Protein AF-A0A0A9FMB5-F1 (afdb_monomer_lite)

Structure (mmCIF, N/CA/C/O backbone):
data_AF-A0A0A9FMB5-F1
#
_entry.id   AF-A0A0A9FMB5-F1
#
loop_
_atom_site.group_PDB
_atom_site.id
_atom_site.type_symbol
_atom_site.label_atom_id
_atom_site.l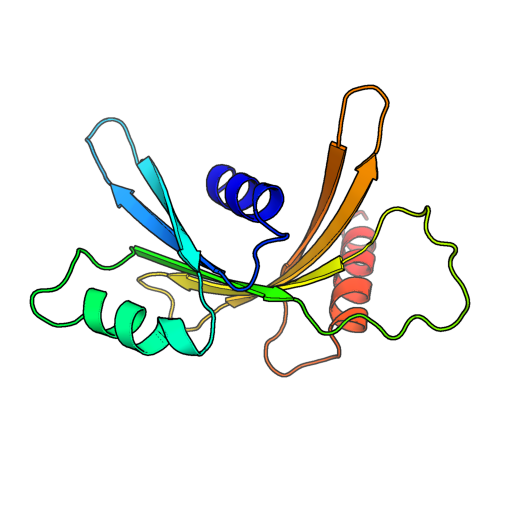abel_alt_id
_atom_site.label_comp_id
_atom_site.label_asym_id
_atom_site.label_entity_id
_atom_site.label_seq_id
_atom_site.pdbx_PDB_ins_code
_atom_site.Cartn_x
_atom_site.Cartn_y
_atom_site.Cartn_z
_atom_site.occupancy
_atom_site.B_iso_or_equiv
_atom_site.auth_seq_id
_atom_site.auth_comp_id
_atom_site.auth_asym_id
_atom_site.auth_atom_id
_atom_site.pdbx_PDB_model_num
ATOM 1 N N . MET A 1 1 ? -12.145 2.533 -3.496 1.00 56.94 1 MET A N 1
ATOM 2 C CA . MET A 1 1 ? -10.848 1.792 -3.518 1.00 56.94 1 MET A CA 1
ATOM 3 C C . MET A 1 1 ? -10.019 2.110 -4.766 1.00 56.94 1 MET A C 1
ATOM 5 O O . MET A 1 1 ? -8.795 2.081 -4.697 1.00 56.94 1 MET A O 1
ATOM 9 N N . ARG A 1 2 ? -10.632 2.433 -5.918 1.00 70.88 2 ARG A N 1
ATOM 10 C CA . ARG A 1 2 ? -9.869 2.842 -7.115 1.00 70.88 2 ARG A CA 1
ATOM 11 C C . ARG A 1 2 ? -9.145 4.173 -6.890 1.00 70.88 2 ARG A C 1
ATOM 13 O O . ARG A 1 2 ? -8.021 4.351 -7.346 1.00 70.88 2 ARG A O 1
ATOM 20 N N . GLU A 1 3 ? -9.766 5.056 -6.121 1.00 76.94 3 GLU A N 1
ATOM 21 C CA . GLU A 1 3 ? -9.302 6.401 -5.784 1.00 76.94 3 GLU A CA 1
ATOM 22 C C . GLU A 1 3 ? -8.019 6.345 -4.947 1.00 76.94 3 GLU A C 1
ATOM 24 O O . GLU A 1 3 ? -7.054 7.044 -5.240 1.00 76.94 3 GLU A O 1
ATOM 29 N N . SER A 1 4 ? -7.964 5.446 -3.958 1.00 80.31 4 SER A N 1
ATOM 30 C CA . SER A 1 4 ? -6.776 5.249 -3.122 1.00 80.31 4 SER A CA 1
ATOM 31 C C . SER A 1 4 ? -5.600 4.678 -3.914 1.00 80.31 4 SER A C 1
ATOM 33 O O . SER A 1 4 ? -4.469 5.104 -3.713 1.00 80.31 4 SER A O 1
ATOM 35 N N . ILE A 1 5 ? -5.847 3.756 -4.852 1.00 84.25 5 ILE A N 1
ATOM 36 C CA . ILE A 1 5 ? -4.788 3.200 -5.710 1.00 84.25 5 ILE A CA 1
ATOM 37 C C . ILE A 1 5 ? -4.233 4.278 -6.645 1.00 84.25 5 ILE A C 1
ATOM 39 O O . ILE A 1 5 ? -3.018 4.407 -6.774 1.00 84.25 5 ILE A O 1
ATOM 43 N N . ALA A 1 6 ? -5.104 5.076 -7.268 1.00 83.94 6 ALA A N 1
ATOM 44 C CA . ALA A 1 6 ? -4.677 6.182 -8.120 1.00 83.94 6 ALA A CA 1
ATOM 45 C C . ALA A 1 6 ? -3.854 7.219 -7.337 1.00 83.94 6 ALA A C 1
ATOM 47 O O . ALA A 1 6 ? -2.852 7.719 -7.845 1.00 83.94 6 ALA A O 1
ATOM 48 N N . GLU A 1 7 ? -4.237 7.516 -6.094 1.00 86.56 7 GLU A N 1
ATOM 49 C CA . GLU A 1 7 ? -3.470 8.404 -5.219 1.00 86.56 7 GLU A CA 1
ATOM 50 C C . GLU A 1 7 ? -2.085 7.837 -4.886 1.00 86.56 7 GLU A C 1
ATOM 52 O O . GLU A 1 7 ? -1.086 8.544 -5.022 1.00 86.56 7 GLU A O 1
ATOM 57 N N . ILE A 1 8 ? -2.001 6.550 -4.541 1.00 89.94 8 ILE A N 1
ATOM 58 C CA . ILE A 1 8 ? -0.730 5.876 -4.244 1.00 89.94 8 ILE A CA 1
ATOM 59 C C . ILE A 1 8 ? 0.183 5.875 -5.472 1.00 89.94 8 ILE A C 1
ATOM 61 O O . ILE A 1 8 ? 1.323 6.313 -5.384 1.00 89.94 8 ILE A O 1
ATOM 65 N N . VAL A 1 9 ? -0.309 5.422 -6.628 1.00 86.81 9 VAL A N 1
ATOM 66 C CA . VAL A 1 9 ? 0.511 5.251 -7.839 1.00 86.81 9 VAL A CA 1
ATOM 67 C C . VAL A 1 9 ? 1.005 6.593 -8.387 1.00 86.81 9 VAL A C 1
ATOM 69 O O . VAL A 1 9 ? 2.139 6.674 -8.861 1.00 86.81 9 VAL A O 1
ATOM 72 N N . ARG A 1 10 ? 0.197 7.661 -8.297 1.00 86.31 10 ARG A N 1
ATOM 73 C CA . ARG A 1 10 ? 0.611 9.012 -8.718 1.00 86.31 10 ARG A CA 1
ATOM 74 C C . ARG A 1 10 ? 1.725 9.583 -7.847 1.00 86.31 10 ARG A C 1
ATOM 76 O O . ARG A 1 10 ? 2.633 10.210 -8.381 1.00 86.31 10 ARG A O 1
ATOM 83 N N . ASN A 1 11 ? 1.664 9.342 -6.538 1.00 88.69 11 ASN A N 1
ATOM 84 C CA . ASN A 1 11 ? 2.594 9.917 -5.565 1.00 88.69 11 ASN A CA 1
ATOM 85 C C . ASN A 1 11 ? 3.680 8.927 -5.111 1.00 88.69 11 ASN A C 1
ATOM 87 O O . ASN A 1 11 ? 4.414 9.220 -4.175 1.00 88.69 11 ASN A O 1
ATOM 91 N N . ILE A 1 12 ? 3.802 7.756 -5.749 1.00 87.94 12 ILE A N 1
ATOM 92 C CA . ILE A 1 12 ? 4.629 6.646 -5.250 1.00 87.94 12 ILE A CA 1
ATOM 93 C C . ILE A 1 12 ? 6.106 7.026 -5.050 1.00 87.94 12 ILE A C 1
ATOM 95 O O . ILE A 1 12 ? 6.757 6.533 -4.138 1.00 87.94 12 ILE A O 1
ATOM 99 N N . GLY A 1 13 ? 6.618 7.963 -5.857 1.00 84.81 13 GLY A N 1
ATOM 100 C CA . GLY A 1 13 ? 7.988 8.473 -5.747 1.00 84.81 13 GLY A CA 1
ATOM 101 C C . GLY A 1 13 ? 8.263 9.336 -4.510 1.00 84.81 13 GLY A C 1
ATOM 102 O O . GLY A 1 13 ? 9.419 9.641 -4.249 1.00 84.81 13 GLY A O 1
ATOM 103 N N . GLU A 1 14 ? 7.231 9.718 -3.756 1.00 89.88 14 GLU A N 1
ATOM 104 C CA . GLU A 1 14 ? 7.341 10.506 -2.523 1.00 89.88 14 GLU A CA 1
ATOM 105 C C . GLU A 1 14 ? 7.263 9.645 -1.253 1.00 89.88 14 GLU A C 1
ATOM 107 O O . GLU A 1 14 ? 7.141 10.175 -0.150 1.00 89.88 14 GLU A O 1
ATOM 112 N N . ALA A 1 15 ? 7.258 8.316 -1.386 1.00 89.38 15 ALA A N 1
ATOM 113 C CA . ALA A 1 15 ? 7.272 7.424 -0.232 1.00 89.38 15 ALA A CA 1
ATOM 114 C C . ALA A 1 15 ? 8.546 7.636 0.622 1.00 89.38 15 ALA A C 1
ATOM 116 O O . ALA A 1 15 ? 9.613 7.903 0.062 1.00 89.38 15 ALA A O 1
ATOM 117 N N . PRO A 1 16 ? 8.467 7.481 1.958 1.00 93.12 16 PRO A N 1
ATOM 118 C CA . PRO A 1 16 ? 7.339 6.921 2.701 1.00 93.12 16 PRO A CA 1
ATOM 119 C C . PRO A 1 16 ? 6.204 7.922 2.969 1.00 93.12 16 PRO A C 1
ATOM 121 O O . PRO A 1 16 ? 6.428 9.062 3.378 1.00 93.12 16 PRO A O 1
ATOM 124 N N . PHE A 1 17 ? 4.957 7.475 2.795 1.00 94.88 17 PHE A N 1
ATOM 125 C CA . PHE A 1 17 ? 3.770 8.270 3.130 1.00 94.88 17 PHE A CA 1
ATOM 126 C C . PHE A 1 17 ? 2.620 7.417 3.669 1.00 94.88 17 PHE A C 1
ATOM 128 O O . PHE A 1 17 ? 2.528 6.214 3.416 1.00 94.88 17 PHE A O 1
ATOM 135 N N . LEU A 1 18 ? 1.722 8.078 4.397 1.00 94.06 18 LEU A N 1
ATOM 136 C CA . LEU A 1 18 ? 0.458 7.536 4.869 1.00 94.06 18 LEU A CA 1
ATOM 137 C C . LEU A 1 18 ? -0.678 8.029 3.982 1.00 94.06 18 LEU A C 1
ATOM 139 O O . LEU A 1 18 ? -0.748 9.207 3.633 1.00 94.06 18 LEU A O 1
ATOM 143 N N . VAL A 1 19 ? -1.595 7.128 3.660 1.00 94.94 19 VAL A N 1
ATOM 144 C CA . VAL A 1 19 ? -2.882 7.447 3.047 1.00 94.94 19 VAL A CA 1
ATOM 145 C C . VAL A 1 19 ? -3.972 7.230 4.083 1.00 94.94 19 VAL A C 1
ATOM 147 O O . VAL A 1 19 ? -4.084 6.148 4.649 1.00 94.94 19 VAL A O 1
ATOM 150 N N . HIS A 1 20 ? -4.785 8.249 4.321 1.00 93.12 20 HIS A N 1
ATOM 151 C CA . HIS A 1 20 ? -5.931 8.208 5.217 1.00 93.12 20 HIS A CA 1
ATOM 152 C C . HIS A 1 20 ? -7.211 8.067 4.415 1.00 93.12 20 HIS A C 1
ATOM 154 O O . HIS A 1 20 ? -7.439 8.809 3.457 1.00 93.12 20 HIS A O 1
ATOM 160 N N . LEU A 1 21 ? -8.056 7.147 4.854 1.00 92.25 21 LEU A N 1
ATOM 161 C CA . LEU A 1 21 ? -9.381 6.905 4.318 1.00 92.25 21 LEU A CA 1
ATOM 162 C C . LEU A 1 21 ? -10.398 7.403 5.333 1.00 92.25 21 LEU A C 1
ATOM 164 O O . LEU A 1 21 ? -10.345 7.027 6.504 1.00 92.25 21 LEU A O 1
ATOM 168 N N . PHE A 1 22 ? -11.319 8.240 4.879 1.00 91.12 22 PHE A N 1
ATOM 169 C CA . PHE A 1 22 ? -12.434 8.712 5.681 1.00 91.12 22 PHE A CA 1
ATOM 170 C C . PHE A 1 22 ? -13.731 8.388 4.939 1.00 91.12 22 PHE A C 1
ATOM 172 O O . PHE A 1 22 ? -13.960 8.923 3.853 1.00 91.12 22 PHE A O 1
ATOM 179 N N . SER A 1 23 ? -14.544 7.506 5.515 1.00 88.94 23 SER A N 1
ATOM 180 C CA . SER A 1 23 ? -15.896 7.205 5.053 1.00 88.94 23 SER A CA 1
ATOM 181 C C . SER A 1 23 ? -16.861 8.249 5.617 1.00 88.94 23 SER A C 1
ATOM 183 O O . SER A 1 23 ? -16.788 8.626 6.798 1.00 88.94 23 SER A O 1
ATOM 185 N N . SER A 1 24 ? -17.721 8.751 4.741 1.00 85.62 24 SER A N 1
ATOM 186 C CA . SER A 1 24 ? -18.851 9.614 5.053 1.00 85.62 24 SER A CA 1
ATOM 187 C C . SER A 1 24 ? -20.092 9.042 4.384 1.00 85.62 24 SER A C 1
ATOM 189 O O . SER A 1 24 ? -20.064 8.758 3.187 1.00 85.62 24 SER A O 1
ATOM 191 N N . ASP A 1 25 ? -21.164 8.919 5.156 1.00 79.62 25 ASP A N 1
ATOM 192 C CA . ASP A 1 25 ? -22.501 8.642 4.647 1.00 79.62 25 ASP A CA 1
ATOM 193 C C . ASP A 1 25 ? -23.258 9.973 4.617 1.00 79.62 25 ASP A C 1
ATOM 195 O O . ASP A 1 25 ? -23.627 10.512 5.662 1.00 79.62 25 ASP A O 1
ATOM 199 N N . ASP A 1 26 ? -23.365 10.568 3.430 1.00 76.75 26 ASP A N 1
ATOM 200 C CA . ASP A 1 26 ? -24.072 11.829 3.192 1.00 76.75 26 ASP A CA 1
ATOM 201 C C . ASP A 1 26 ? -25.501 11.605 2.659 1.00 76.75 26 ASP A C 1
ATOM 203 O O . ASP A 1 26 ? -26.145 12.547 2.202 1.00 76.75 26 ASP A O 1
ATOM 207 N N . GLY A 1 27 ? -26.029 10.377 2.751 1.00 71.94 27 GLY A N 1
ATOM 208 C CA . GLY A 1 27 ? -27.386 10.028 2.315 1.00 71.94 27 GLY A CA 1
ATOM 209 C C . GLY A 1 27 ? -27.543 9.821 0.802 1.00 71.94 27 GLY A C 1
ATOM 210 O O . GLY A 1 27 ? -28.564 9.287 0.372 1.00 71.94 27 GLY A O 1
ATOM 211 N N . GLU A 1 28 ? -26.533 10.169 -0.003 1.00 73.56 28 GLU A N 1
ATOM 212 C CA . GLU A 1 28 ? -26.453 9.869 -1.445 1.00 73.56 28 GLU A CA 1
ATOM 213 C C . GLU A 1 28 ? -25.610 8.614 -1.749 1.00 73.56 28 GLU A C 1
ATOM 215 O O . GLU A 1 28 ? -25.472 8.206 -2.906 1.00 73.56 28 GLU A O 1
ATOM 220 N N . GLY A 1 29 ? -25.066 7.975 -0.711 1.00 72.56 29 GLY A N 1
ATOM 221 C CA . GLY A 1 29 ? -24.259 6.762 -0.787 1.00 72.56 29 GLY A CA 1
ATOM 222 C C . GLY A 1 29 ? -22.973 6.867 0.029 1.00 72.56 29 GLY A C 1
ATOM 223 O O . GLY A 1 29 ? -22.612 7.922 0.542 1.00 72.56 29 GLY A O 1
ATOM 224 N N . GLU A 1 30 ? -22.246 5.756 0.149 1.00 74.75 30 GLU A N 1
ATOM 225 C CA . GLU A 1 30 ? -20.966 5.768 0.855 1.00 74.75 30 GLU A CA 1
ATOM 226 C C . GLU A 1 30 ? -19.899 6.485 0.014 1.00 74.75 30 GLU A C 1
ATOM 228 O O . GLU A 1 30 ? -19.475 6.001 -1.042 1.00 74.75 30 GLU A O 1
ATOM 233 N N . ARG A 1 31 ? -19.426 7.638 0.499 1.00 83.31 31 ARG A N 1
ATOM 234 C CA . ARG A 1 31 ? -18.320 8.383 -0.108 1.00 83.31 31 ARG A CA 1
ATOM 235 C C . ARG A 1 31 ? -17.053 8.191 0.714 1.00 83.31 31 ARG A C 1
ATOM 237 O O . ARG A 1 31 ? -17.031 8.399 1.923 1.00 83.31 31 ARG A O 1
ATOM 244 N N . VAL A 1 32 ? -15.958 7.849 0.034 1.00 86.38 32 VAL A N 1
ATOM 245 C CA . VAL A 1 32 ? -14.634 7.729 0.657 1.00 86.38 32 VAL A CA 1
ATOM 246 C C . VAL A 1 32 ? -13.757 8.889 0.217 1.00 86.38 32 VAL A C 1
ATOM 248 O O . VAL A 1 32 ? -13.458 9.043 -0.967 1.00 86.38 32 VAL A O 1
ATOM 251 N N . THR A 1 33 ? -13.305 9.687 1.180 1.00 89.75 33 THR A N 1
ATOM 252 C CA . THR A 1 33 ? -12.304 10.731 0.945 1.00 89.75 33 THR A CA 1
ATOM 253 C C . THR A 1 33 ? -10.913 10.222 1.301 1.00 89.75 33 THR A C 1
ATOM 255 O O . THR A 1 33 ? -10.715 9.521 2.297 1.00 89.75 33 THR A O 1
ATOM 258 N N . VAL A 1 34 ? -9.946 10.565 0.451 1.00 91.38 34 VAL A N 1
ATOM 259 C CA . VAL A 1 34 ? -8.554 10.126 0.555 1.0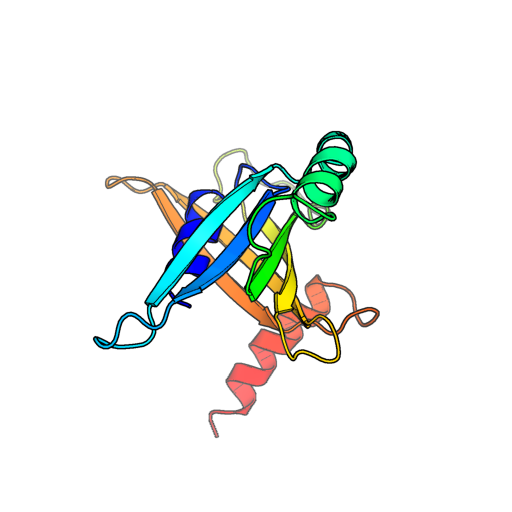0 91.38 34 VAL A CA 1
ATOM 260 C C . VAL A 1 34 ? -7.680 11.340 0.850 1.00 91.38 34 VAL A C 1
ATOM 262 O O . VAL A 1 34 ? -7.791 12.362 0.175 1.00 91.38 34 VAL A O 1
ATOM 265 N N . ARG A 1 35 ? -6.815 11.243 1.861 1.00 91.12 35 ARG A N 1
ATOM 266 C CA . ARG A 1 35 ? -5.783 12.251 2.161 1.00 91.12 35 ARG A CA 1
ATOM 267 C C . ARG A 1 35 ? -4.425 11.578 2.279 1.00 91.12 35 ARG A C 1
ATOM 269 O O . ARG A 1 35 ? -4.365 10.425 2.687 1.00 91.12 35 ARG A O 1
ATOM 276 N N . ARG A 1 36 ? -3.349 12.296 1.965 1.00 92.06 36 ARG A N 1
ATOM 277 C CA . ARG A 1 36 ? -1.974 11.802 2.092 1.00 92.06 36 ARG A CA 1
ATOM 278 C C . ARG A 1 36 ? -1.162 12.704 3.012 1.00 92.06 36 ARG A C 1
ATOM 280 O O . ARG A 1 36 ? -1.360 13.917 2.998 1.00 92.06 36 ARG A O 1
ATOM 287 N N . GLU A 1 37 ? -0.240 12.123 3.770 1.00 92.12 37 GLU A N 1
ATOM 288 C CA . GLU A 1 37 ? 0.813 12.872 4.457 1.00 92.12 37 GLU A CA 1
ATOM 289 C C . GLU A 1 37 ? 2.151 12.112 4.493 1.00 92.12 37 GLU A C 1
ATOM 291 O O . GLU A 1 37 ? 2.146 10.882 4.413 1.00 92.12 37 GLU A O 1
ATOM 296 N N . PRO A 1 38 ? 3.298 12.807 4.611 1.00 91.88 38 PRO A N 1
ATOM 297 C CA . PRO A 1 38 ? 4.605 12.165 4.750 1.00 91.88 38 PRO A CA 1
ATOM 298 C C . PRO A 1 38 ? 4.700 11.296 6.009 1.00 91.88 38 PRO A C 1
ATOM 300 O O . PRO A 1 38 ? 4.230 11.681 7.082 1.00 91.88 38 PRO A O 1
ATOM 303 N N . ALA A 1 39 ? 5.370 10.152 5.893 1.00 91.94 39 ALA A N 1
ATOM 304 C CA . ALA A 1 39 ? 5.505 9.161 6.965 1.00 91.94 39 ALA A CA 1
ATOM 305 C C . ALA A 1 39 ? 6.970 8.863 7.314 1.00 91.94 39 ALA A C 1
ATOM 307 O O . ALA A 1 39 ? 7.312 7.748 7.717 1.00 91.94 39 ALA A O 1
ATOM 308 N N . ALA A 1 40 ? 7.842 9.854 7.123 1.00 89.56 40 ALA A N 1
ATOM 309 C CA . ALA A 1 40 ? 9.239 9.759 7.512 1.00 89.56 40 ALA A CA 1
ATOM 310 C C . ALA A 1 40 ? 9.370 9.543 9.037 1.00 89.56 40 ALA A C 1
ATOM 312 O O . ALA A 1 40 ? 8.486 9.968 9.788 1.00 89.56 40 ALA A O 1
ATOM 313 N N . PRO A 1 41 ? 10.441 8.890 9.525 1.00 86.62 41 PRO A N 1
ATOM 314 C CA . PRO A 1 41 ? 10.664 8.627 10.953 1.00 86.62 41 PRO A CA 1
ATOM 315 C C . PRO A 1 41 ? 10.391 9.838 11.862 1.00 86.62 41 PRO A C 1
ATOM 317 O O . PRO A 1 41 ? 9.757 9.712 12.909 1.00 86.62 41 PRO A O 1
ATOM 320 N N . GLU A 1 42 ? 10.803 11.019 11.415 1.00 89.25 42 GLU A N 1
ATOM 321 C CA . GLU A 1 42 ? 10.639 12.302 12.088 1.00 89.25 42 GLU A CA 1
ATOM 322 C C . GLU A 1 42 ? 9.194 12.825 12.156 1.00 89.25 42 GLU A C 1
ATOM 324 O O . GLU A 1 42 ? 8.883 13.586 13.071 1.00 89.25 42 GLU A O 1
ATOM 329 N N . SER A 1 43 ? 8.289 12.423 11.252 1.00 87.62 43 SER A N 1
ATOM 330 C CA . SER A 1 43 ? 6.900 12.915 11.237 1.00 87.62 43 SER A CA 1
ATOM 331 C C . SER A 1 43 ? 5.969 12.133 12.171 1.00 87.62 43 SER A C 1
ATOM 333 O O . SER A 1 43 ? 4.922 12.642 12.584 1.00 87.62 43 SER A O 1
ATOM 335 N N . TRP A 1 44 ? 6.345 10.914 12.572 1.00 87.12 44 TRP A N 1
ATOM 336 C CA . TRP A 1 44 ? 5.507 10.027 13.390 1.00 87.12 44 TRP A CA 1
ATOM 337 C C . TRP A 1 44 ? 5.014 10.605 14.724 1.00 87.12 44 TRP A C 1
ATOM 339 O O . TRP A 1 44 ? 3.860 10.331 15.077 1.00 87.12 44 TRP A O 1
ATOM 349 N N . PRO A 1 45 ? 5.808 11.379 15.492 1.00 89.00 45 PRO A N 1
ATOM 350 C CA . PRO A 1 45 ? 5.317 12.011 16.714 1.00 89.00 45 PRO A CA 1
ATOM 351 C C . PRO A 1 45 ? 4.105 12.918 16.462 1.00 89.00 45 PRO A C 1
ATOM 353 O O . PRO A 1 45 ? 3.138 12.886 17.228 1.00 89.00 45 PRO A O 1
ATOM 356 N N . ASP A 1 46 ? 4.113 13.670 15.362 1.00 87.25 46 ASP A N 1
ATOM 357 C CA . ASP A 1 46 ? 3.036 14.598 15.020 1.00 87.25 46 ASP A CA 1
ATOM 358 C C . ASP A 1 46 ? 1.814 13.883 14.449 1.00 87.25 46 ASP A C 1
ATOM 360 O O . ASP A 1 46 ? 0.684 14.224 14.813 1.00 87.25 46 ASP A O 1
ATOM 364 N N . VAL A 1 47 ? 2.024 12.837 13.641 1.00 85.88 47 VAL A N 1
ATOM 365 C CA . VAL A 1 47 ? 0.951 11.937 13.180 1.00 85.88 47 VAL A CA 1
ATOM 366 C C . VAL A 1 47 ? 0.197 11.357 14.382 1.00 85.88 47 VAL A C 1
ATOM 368 O O . VAL A 1 47 ? -1.029 11.444 14.465 1.00 85.88 47 VAL A O 1
ATOM 371 N N . ARG A 1 48 ? 0.927 10.831 15.376 1.00 85.00 48 ARG A N 1
ATOM 372 C CA . ARG A 1 48 ? 0.338 10.252 16.596 1.00 85.00 48 ARG A CA 1
ATOM 373 C C . ARG A 1 48 ? -0.418 11.288 17.421 1.00 85.00 48 ARG A C 1
ATOM 375 O O . ARG A 1 48 ? -1.525 11.010 17.882 1.00 85.00 48 ARG A O 1
ATOM 382 N N . ARG A 1 49 ? 0.155 12.484 17.592 1.00 86.94 49 ARG A N 1
ATOM 383 C CA . ARG A 1 49 ? -0.466 13.583 18.348 1.00 86.94 49 ARG A CA 1
ATOM 384 C C . ARG A 1 49 ? -1.790 14.015 17.725 1.00 86.94 49 ARG A C 1
ATOM 386 O O . ARG A 1 49 ? -2.757 14.241 18.446 1.00 86.94 49 ARG A O 1
ATOM 393 N N . ARG A 1 50 ? -1.857 14.077 16.393 1.00 87.19 50 ARG A N 1
ATOM 394 C CA . ARG A 1 50 ? -3.042 14.524 15.649 1.00 87.19 50 ARG A CA 1
ATOM 395 C C . ARG A 1 50 ? -4.275 13.656 15.888 1.00 87.19 50 ARG A C 1
ATOM 397 O O . ARG A 1 50 ? -5.386 14.169 15.821 1.00 87.19 50 ARG A O 1
ATOM 404 N N . TRP A 1 51 ? -4.087 12.370 16.176 1.00 85.50 51 TRP A N 1
ATOM 405 C CA . TRP A 1 51 ? -5.166 11.422 16.487 1.00 85.50 51 TRP A CA 1
ATOM 406 C C . TRP A 1 51 ? -5.374 11.205 17.994 1.00 85.50 51 TRP A C 1
ATOM 408 O O . TRP A 1 51 ? -6.180 10.354 18.398 1.00 85.50 51 TRP A O 1
ATOM 418 N N . GLY A 1 52 ? -4.640 11.942 18.830 1.00 80.94 52 GLY A N 1
ATOM 419 C CA . GLY A 1 52 ? -4.775 11.937 20.282 1.00 80.94 52 GLY A CA 1
ATOM 420 C C . GLY A 1 52 ? -6.055 12.627 20.781 1.00 80.94 52 GLY A C 1
ATOM 421 O O . GLY A 1 52 ? -6.845 13.140 19.985 1.00 80.94 52 GLY A O 1
ATOM 422 N N . PRO A 1 53 ? -6.288 12.632 22.106 1.00 80.50 53 PRO A N 1
ATOM 423 C CA . PRO A 1 53 ? -7.419 13.331 22.718 1.00 80.50 53 PRO A CA 1
ATOM 424 C C . PRO A 1 53 ? -7.446 14.817 22.326 1.00 80.50 53 PRO A C 1
ATOM 426 O O . PRO A 1 53 ? -6.424 15.491 22.408 1.00 80.50 53 PRO A O 1
ATOM 429 N N . GLY A 1 54 ? -8.602 15.320 21.881 1.00 81.44 54 GLY A N 1
ATOM 430 C CA . GLY A 1 54 ? -8.753 16.705 21.404 1.00 81.44 54 GLY A CA 1
ATOM 431 C C . GLY A 1 54 ? -8.144 16.990 20.021 1.00 81.44 54 GLY A C 1
ATOM 432 O O . GLY A 1 54 ? -8.122 18.141 19.595 1.00 81.44 54 GLY A O 1
ATOM 433 N N . GLY A 1 55 ? -7.645 15.961 19.329 1.00 82.06 55 GLY A N 1
ATOM 434 C CA . GLY A 1 55 ? -7.094 16.056 17.980 1.00 82.06 55 GLY A CA 1
ATOM 435 C C . GLY A 1 55 ? -8.148 16.047 16.864 1.00 82.06 55 GLY A C 1
ATOM 436 O O . GLY A 1 55 ? -9.346 16.217 17.084 1.00 82.06 55 GLY A O 1
ATOM 437 N N . GLN A 1 56 ? -7.688 15.833 15.630 1.00 86.00 56 GLN A N 1
ATOM 438 C CA . GLN A 1 56 ? -8.556 15.726 14.455 1.00 86.00 56 GLN A CA 1
ATOM 439 C C . GLN A 1 56 ? -9.337 14.403 14.440 1.00 86.00 56 GLN A C 1
ATOM 441 O O . GLN A 1 56 ? -8.978 13.435 15.116 1.00 86.00 56 GLN A O 1
ATOM 446 N N . ARG A 1 57 ? -10.382 14.337 13.596 1.00 87.50 57 ARG A N 1
ATOM 447 C CA . ARG A 1 57 ? -11.092 13.083 13.303 1.00 87.50 57 ARG A CA 1
ATOM 448 C C . ARG A 1 57 ? -10.081 12.006 12.896 1.00 87.50 57 ARG A C 1
ATOM 450 O O . ARG A 1 57 ? -9.250 12.227 12.013 1.00 87.50 57 ARG A O 1
ATOM 457 N N . ARG A 1 58 ? -10.178 10.835 13.528 1.00 89.06 58 ARG A N 1
ATOM 458 C CA . ARG A 1 58 ? -9.357 9.669 13.185 1.00 89.06 58 ARG A CA 1
ATOM 459 C C . ARG A 1 58 ? -9.755 9.116 11.812 1.00 89.06 58 ARG A C 1
ATOM 461 O O . ARG A 1 58 ? -10.949 9.103 11.509 1.00 89.06 58 ARG A O 1
ATOM 468 N N . PRO A 1 59 ? -8.793 8.652 10.999 1.00 91.81 59 PRO A N 1
ATOM 469 C CA . PRO A 1 59 ? -9.097 7.931 9.772 1.00 91.81 59 PRO A CA 1
ATOM 470 C C . PRO A 1 59 ? -9.907 6.669 10.062 1.00 91.81 59 PRO A C 1
ATOM 472 O O . PRO A 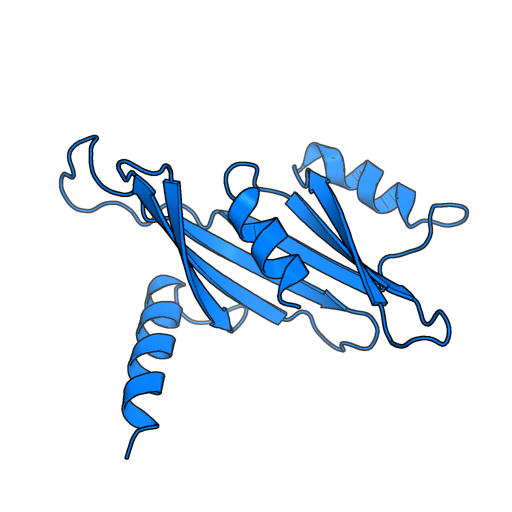1 59 ? -9.678 5.991 11.064 1.00 91.81 59 PRO A O 1
ATOM 475 N N . ASP A 1 60 ? -10.817 6.336 9.153 1.00 92.44 60 ASP A N 1
ATOM 476 C CA . ASP A 1 60 ? -11.513 5.049 9.144 1.00 92.44 60 ASP A CA 1
ATOM 477 C C . ASP A 1 60 ? -10.600 3.940 8.597 1.00 92.44 60 ASP A C 1
ATOM 479 O O . ASP A 1 60 ? -10.796 2.766 8.898 1.00 92.44 60 ASP A O 1
ATOM 483 N N . GLY A 1 61 ? -9.548 4.310 7.861 1.00 92.69 61 GLY A N 1
ATOM 484 C CA . GLY A 1 61 ? -8.431 3.427 7.551 1.00 92.69 61 GLY A CA 1
ATOM 485 C C . GLY A 1 61 ? -7.152 4.171 7.195 1.00 92.69 61 GLY A C 1
ATOM 486 O O . GLY A 1 61 ? -7.177 5.344 6.822 1.00 92.69 61 GLY A O 1
ATOM 487 N N . ILE A 1 62 ? -6.030 3.475 7.327 1.00 93.31 62 ILE A N 1
ATOM 488 C CA . ILE A 1 62 ? -4.691 3.956 7.012 1.00 93.31 62 ILE A CA 1
ATOM 489 C C . ILE A 1 62 ? -3.972 2.957 6.106 1.00 93.31 62 ILE A C 1
ATOM 491 O O . ILE A 1 62 ? -4.116 1.742 6.260 1.00 93.31 62 ILE A O 1
ATOM 495 N N . ILE A 1 63 ? -3.192 3.481 5.166 1.00 95.12 63 ILE A N 1
ATOM 496 C CA . ILE A 1 63 ? -2.280 2.707 4.324 1.00 95.12 63 ILE A CA 1
ATOM 497 C C . ILE A 1 63 ? -0.900 3.341 4.446 1.00 95.12 63 ILE A C 1
ATOM 499 O O . ILE A 1 63 ? -0.711 4.471 4.002 1.00 95.12 63 ILE A O 1
ATOM 503 N N . LEU A 1 64 ? 0.053 2.629 5.039 1.00 94.38 64 LEU A N 1
ATOM 504 C CA . LEU A 1 64 ? 1.467 2.991 4.975 1.00 94.38 64 LEU A CA 1
ATOM 505 C C . LEU A 1 64 ? 2.046 2.448 3.675 1.00 94.38 64 LEU A C 1
ATOM 507 O O . LEU A 1 64 ? 1.837 1.277 3.363 1.00 94.38 64 LEU A O 1
ATOM 511 N N . VAL A 1 65 ? 2.760 3.292 2.940 1.00 94.69 65 VAL A N 1
ATOM 512 C CA . VAL A 1 65 ? 3.448 2.935 1.699 1.00 94.69 65 VAL A CA 1
ATOM 513 C C . VAL A 1 65 ? 4.932 3.219 1.879 1.00 94.69 65 VAL A C 1
ATOM 515 O O . VAL A 1 65 ? 5.311 4.358 2.150 1.00 94.69 65 VAL A O 1
ATOM 518 N N . GLU A 1 66 ? 5.769 2.202 1.699 1.00 92.62 66 GLU A N 1
ATOM 519 C CA . GLU A 1 66 ? 7.222 2.307 1.843 1.00 92.62 66 GLU A CA 1
ATOM 520 C C . GLU A 1 66 ? 7.937 1.511 0.747 1.00 92.62 66 GLU A C 1
ATOM 522 O O . GLU A 1 66 ? 7.419 0.513 0.247 1.00 92.62 66 GLU A O 1
ATOM 527 N N . ARG A 1 67 ? 9.131 1.948 0.334 1.00 90.19 67 ARG A N 1
ATOM 528 C CA . ARG A 1 67 ? 9.930 1.207 -0.647 1.00 90.19 67 ARG A CA 1
ATOM 529 C C . ARG A 1 67 ? 10.549 -0.021 0.015 1.00 90.19 67 ARG A C 1
ATOM 531 O O . ARG A 1 67 ? 11.248 0.116 1.013 1.00 90.19 67 ARG A O 1
ATOM 538 N N . VAL A 1 68 ? 10.367 -1.201 -0.573 1.00 85.69 68 VAL A N 1
ATOM 539 C CA . VAL A 1 68 ? 11.161 -2.376 -0.184 1.00 85.69 68 VAL A CA 1
ATOM 540 C C . VAL A 1 68 ? 12.551 -2.173 -0.779 1.00 85.69 68 VAL A C 1
ATOM 542 O O . VAL A 1 68 ? 12.648 -1.778 -1.942 1.00 85.69 68 VAL A O 1
ATOM 545 N N . ALA A 1 69 ? 13.616 -2.353 0.014 1.00 65.12 69 ALA A N 1
ATOM 546 C CA . ALA A 1 69 ? 14.996 -2.149 -0.434 1.00 65.12 69 ALA A CA 1
ATOM 547 C C . ALA A 1 69 ? 15.201 -2.727 -1.843 1.00 65.12 69 ALA A C 1
ATOM 549 O O . ALA A 1 69 ? 14.739 -3.831 -2.127 1.00 65.12 69 ALA A O 1
ATOM 550 N N . ALA A 1 70 ? 15.813 -1.934 -2.732 1.00 53.59 70 ALA A N 1
ATOM 551 C CA . ALA A 1 70 ? 15.933 -2.274 -4.142 1.00 53.59 70 ALA A CA 1
ATOM 552 C C . ALA A 1 70 ? 16.528 -3.677 -4.262 1.00 53.59 70 ALA A C 1
ATOM 554 O O . ALA A 1 70 ? 17.629 -3.902 -3.758 1.00 53.59 70 ALA A O 1
ATOM 555 N N . ALA A 1 71 ? 15.786 -4.597 -4.888 1.00 45.41 71 ALA A N 1
ATOM 556 C CA . ALA A 1 71 ? 16.305 -5.905 -5.254 1.00 45.41 71 ALA A CA 1
ATOM 557 C C . ALA A 1 71 ? 17.698 -5.683 -5.847 1.00 45.41 71 ALA A C 1
ATOM 559 O O . ALA A 1 71 ? 17.835 -4.892 -6.786 1.00 45.41 71 ALA A O 1
ATOM 560 N N . ALA A 1 72 ? 18.720 -6.271 -5.220 1.00 37.94 72 ALA A N 1
ATOM 561 C CA . ALA A 1 72 ? 20.092 -6.149 -5.674 1.00 37.94 72 ALA A CA 1
ATOM 562 C C . ALA A 1 72 ? 20.102 -6.487 -7.166 1.00 37.94 72 ALA A C 1
ATOM 564 O O . ALA A 1 72 ? 19.741 -7.594 -7.566 1.00 37.94 72 ALA A O 1
ATOM 565 N N . ALA A 1 73 ? 20.393 -5.481 -7.987 1.00 42.84 73 ALA A N 1
ATOM 566 C CA . ALA A 1 73 ? 20.485 -5.642 -9.419 1.00 42.84 73 ALA A CA 1
ATOM 567 C C . ALA A 1 73 ? 21.754 -6.448 -9.693 1.00 42.84 73 ALA A C 1
ATOM 569 O O . ALA A 1 73 ? 22.836 -5.883 -9.853 1.00 42.84 73 ALA A O 1
ATOM 570 N N . ASP A 1 74 ? 21.629 -7.772 -9.710 1.00 40.75 74 ASP A N 1
ATOM 571 C CA . ASP A 1 74 ? 22.621 -8.619 -10.349 1.00 40.75 74 ASP A CA 1
ATOM 572 C C . ASP A 1 74 ? 22.634 -8.269 -11.841 1.00 40.75 74 ASP A C 1
ATOM 574 O O . ASP A 1 74 ? 21.716 -8.595 -12.591 1.00 40.75 74 ASP A O 1
ATOM 578 N N . GLY A 1 75 ? 23.696 -7.575 -12.253 1.00 41.72 75 GLY A N 1
ATOM 579 C CA . GLY A 1 75 ? 24.117 -7.466 -13.646 1.00 41.72 75 GLY A CA 1
ATOM 580 C C . GLY A 1 75 ? 23.483 -6.335 -14.455 1.00 41.72 75 GLY A C 1
ATOM 581 O O . GLY A 1 75 ? 22.497 -6.530 -15.151 1.00 41.72 75 GLY A O 1
ATOM 582 N N . GLY A 1 76 ? 24.148 -5.175 -14.441 1.00 45.31 76 GLY A N 1
ATOM 583 C CA . GLY A 1 76 ? 24.274 -4.252 -15.577 1.00 45.31 76 GLY A CA 1
ATOM 584 C C . GLY A 1 76 ? 23.012 -3.917 -16.378 1.00 45.31 76 GLY A C 1
ATOM 585 O O . GLY A 1 76 ? 22.821 -4.443 -17.469 1.00 45.31 76 GLY A O 1
ATOM 586 N N . ALA A 1 77 ? 22.237 -2.932 -15.922 1.00 38.28 77 ALA A N 1
ATOM 587 C CA . ALA A 1 77 ? 21.254 -2.253 -16.763 1.00 38.28 77 ALA A CA 1
ATOM 588 C C . ALA A 1 77 ? 21.612 -0.766 -16.904 1.00 38.28 77 ALA A C 1
ATOM 590 O O . ALA A 1 77 ? 21.755 -0.038 -15.922 1.00 38.28 77 ALA A O 1
ATOM 591 N N . SER A 1 78 ? 21.788 -0.351 -18.159 1.00 40.78 78 SER A N 1
ATOM 592 C CA . SER A 1 78 ? 21.979 1.027 -18.615 1.00 40.78 78 SER A CA 1
ATOM 593 C C . SER A 1 78 ? 20.892 1.972 -18.078 1.00 40.78 78 SER A C 1
ATOM 595 O O . SER A 1 78 ? 19.749 1.571 -17.862 1.00 40.78 78 SER A O 1
ATOM 597 N N . VAL A 1 79 ? 21.242 3.254 -17.925 1.00 44.12 79 VAL A N 1
ATOM 598 C CA . VAL A 1 79 ? 20.458 4.377 -17.359 1.00 44.12 79 VAL A CA 1
ATOM 599 C C . VAL A 1 79 ? 19.271 4.791 -18.262 1.00 44.12 79 VAL A C 1
ATOM 601 O O . VAL A 1 79 ? 18.998 5.968 -18.474 1.00 44.12 79 VAL A O 1
ATOM 604 N N . THR A 1 80 ? 18.558 3.842 -18.871 1.00 44.25 80 THR A N 1
ATOM 605 C CA . THR A 1 80 ? 17.473 4.138 -19.828 1.00 44.25 80 THR 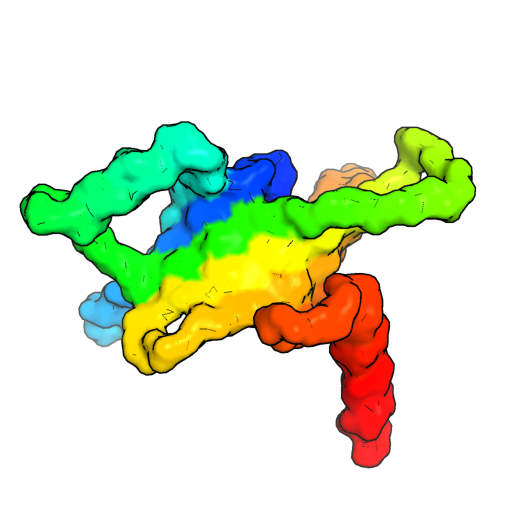A CA 1
ATOM 606 C C . THR A 1 80 ? 16.270 3.193 -19.765 1.00 44.25 80 THR A C 1
ATOM 608 O O . THR A 1 80 ? 15.305 3.414 -20.493 1.00 44.25 80 THR A O 1
ATOM 611 N N . GLU A 1 81 ? 16.261 2.190 -18.884 1.00 46.09 81 GLU A N 1
ATOM 612 C CA . GLU A 1 81 ? 15.134 1.259 -18.758 1.00 46.09 81 GLU A CA 1
ATOM 613 C C . GLU A 1 81 ? 14.130 1.677 -17.679 1.00 46.09 81 GLU A C 1
ATOM 615 O O . GLU A 1 81 ? 14.474 2.295 -16.671 1.00 46.09 81 GLU A O 1
ATOM 620 N N . ALA A 1 82 ? 12.858 1.351 -17.910 1.00 55.97 82 ALA A N 1
ATOM 621 C CA . ALA A 1 82 ? 11.765 1.583 -16.982 1.00 55.97 82 ALA A CA 1
ATOM 622 C C . ALA A 1 82 ? 12.135 1.066 -15.583 1.00 55.97 82 ALA A C 1
ATOM 624 O O . ALA A 1 82 ? 12.273 -0.138 -15.372 1.00 55.97 82 ALA A O 1
ATOM 625 N N . ALA A 1 83 ? 12.320 1.977 -14.625 1.00 69.88 83 ALA A N 1
ATOM 626 C CA . ALA A 1 83 ? 12.754 1.612 -13.285 1.00 69.88 83 ALA A CA 1
ATOM 627 C C . ALA A 1 83 ? 11.621 0.853 -12.584 1.00 69.88 83 ALA A C 1
ATOM 629 O O . ALA A 1 83 ? 10.687 1.457 -12.049 1.00 69.88 83 ALA A O 1
ATOM 630 N N . ARG A 1 84 ? 11.683 -0.482 -12.623 1.00 81.38 84 ARG A N 1
ATOM 631 C CA . ARG A 1 84 ? 10.819 -1.337 -11.814 1.00 81.38 84 ARG A CA 1
ATOM 632 C C . ARG A 1 84 ? 11.157 -1.097 -10.348 1.00 81.38 84 ARG A C 1
ATOM 634 O O . ARG A 1 84 ? 12.328 -1.091 -9.977 1.00 81.38 84 ARG A O 1
ATOM 641 N N . GLN A 1 85 ? 10.150 -0.842 -9.529 1.00 86.75 85 GLN A N 1
ATOM 642 C CA . GLN A 1 85 ? 10.294 -0.559 -8.103 1.00 86.75 85 GLN A CA 1
ATOM 643 C C . GLN A 1 85 ? 9.258 -1.366 -7.332 1.00 86.75 85 GLN A C 1
ATOM 645 O O . GLN A 1 85 ? 8.111 -1.481 -7.769 1.00 86.75 85 GLN A O 1
ATOM 650 N N . VAL A 1 86 ? 9.671 -1.887 -6.181 1.00 88.69 86 VAL A N 1
ATOM 651 C CA . VAL A 1 86 ? 8.837 -2.710 -5.308 1.00 88.69 86 VAL A CA 1
ATOM 652 C C . VAL A 1 86 ? 8.573 -1.957 -4.008 1.00 88.69 86 VAL A C 1
ATOM 654 O O . VAL A 1 86 ? 9.476 -1.370 -3.411 1.00 88.69 86 VAL A O 1
ATOM 657 N N . TRP A 1 87 ? 7.318 -1.976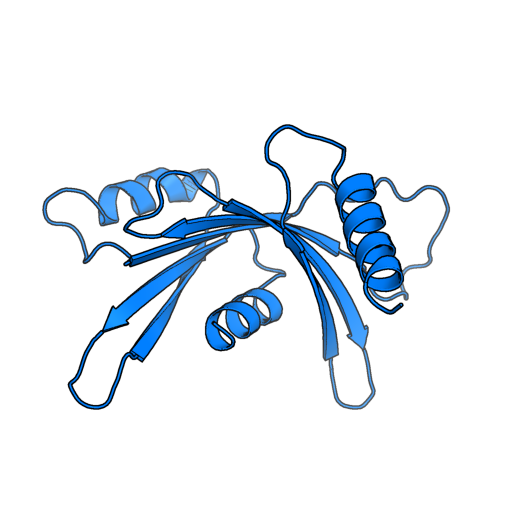 -3.572 1.00 91.31 87 TRP A N 1
ATOM 658 C CA . TRP A 1 87 ? 6.818 -1.220 -2.431 1.00 91.31 87 TRP A CA 1
ATOM 659 C C . TRP A 1 87 ? 6.034 -2.135 -1.492 1.00 91.31 87 TRP A C 1
ATOM 661 O O . TRP A 1 87 ? 5.274 -2.998 -1.933 1.00 91.31 87 TRP A O 1
ATOM 671 N N . GLY A 1 88 ? 6.222 -1.935 -0.193 1.00 91.94 88 GLY A N 1
ATOM 672 C CA . GLY A 1 88 ? 5.477 -2.580 0.872 1.00 91.94 88 GLY A CA 1
ATOM 673 C C . GLY A 1 88 ? 4.327 -1.682 1.301 1.00 91.94 88 GLY A C 1
ATOM 674 O O . GLY A 1 88 ? 4.512 -0.489 1.542 1.00 91.94 88 GLY A O 1
ATOM 675 N N . LEU A 1 89 ? 3.129 -2.254 1.365 1.00 93.62 89 LEU A N 1
ATOM 676 C CA . LEU A 1 89 ? 1.927 -1.576 1.823 1.00 93.62 89 LEU A CA 1
ATOM 677 C C . LEU A 1 89 ? 1.405 -2.261 3.082 1.00 93.62 89 LEU A C 1
ATOM 679 O O . LEU A 1 89 ? 1.196 -3.473 3.083 1.00 93.62 89 LEU A O 1
ATOM 683 N N . VAL A 1 90 ? 1.132 -1.484 4.127 1.00 93.25 90 VAL A N 1
ATOM 684 C CA . VAL A 1 90 ? 0.465 -1.970 5.342 1.00 93.25 90 VAL A CA 1
ATOM 685 C C . VAL A 1 90 ? -0.866 -1.254 5.489 1.00 93.25 90 VAL A C 1
ATOM 687 O O . VAL A 1 90 ? -0.908 -0.031 5.598 1.00 93.25 90 VAL A O 1
ATOM 690 N N . VAL A 1 91 ? -1.953 -2.021 5.483 1.00 93.50 91 VAL A N 1
ATOM 691 C CA . VAL A 1 91 ? -3.330 -1.522 5.538 1.00 93.50 91 VAL A CA 1
ATOM 692 C C . VAL A 1 91 ? -3.949 -1.877 6.885 1.00 93.50 91 VAL A C 1
ATOM 694 O O . VAL A 1 91 ? -4.002 -3.052 7.248 1.00 93.50 91 VAL A O 1
ATOM 697 N N . GLN A 1 92 ? -4.475 -0.878 7.589 1.00 92.25 92 GLN A N 1
ATOM 698 C CA . GLN A 1 92 ? -5.270 -1.057 8.803 1.00 92.25 92 GLN A CA 1
ATOM 699 C C . GLN A 1 92 ? -6.530 -0.199 8.706 1.00 92.25 92 GLN A C 1
ATOM 701 O O . GLN A 1 92 ? -6.441 1.010 8.524 1.00 92.25 92 GLN A O 1
ATOM 706 N N . ALA A 1 93 ? -7.701 -0.804 8.866 1.00 91.62 93 ALA A N 1
ATOM 707 C CA . ALA A 1 93 ? -8.978 -0.100 8.884 1.00 91.62 93 ALA A CA 1
ATOM 708 C C . ALA A 1 93 ? -9.760 -0.394 10.164 1.00 91.62 93 ALA A C 1
ATOM 710 O O . ALA A 1 93 ? -9.491 -1.355 10.891 1.00 91.62 93 ALA A O 1
ATOM 711 N N . ARG A 1 94 ? -10.732 0.464 10.458 1.00 88.19 94 ARG A N 1
ATOM 712 C CA . ARG A 1 94 ? -11.659 0.293 11.569 1.00 88.19 94 ARG A CA 1
ATOM 713 C C . ARG A 1 94 ? -12.422 -1.022 11.392 1.00 88.19 94 ARG A C 1
ATOM 715 O O . ARG A 1 94 ? -12.956 -1.295 10.325 1.00 88.19 94 ARG A O 1
ATOM 722 N N . GLY A 1 95 ? -12.467 -1.824 12.453 1.00 86.75 95 GLY A N 1
ATOM 723 C CA . GLY A 1 95 ? -13.098 -3.146 12.435 1.00 86.75 95 GLY A CA 1
ATOM 724 C C . GLY A 1 95 ? -12.201 -4.281 11.929 1.00 86.75 95 GLY A C 1
ATOM 725 O O . GLY A 1 95 ? -12.630 -5.427 11.969 1.00 86.75 95 GLY A O 1
ATOM 726 N N . MET A 1 96 ? -10.962 -4.007 11.499 1.00 86.19 96 MET A N 1
ATOM 727 C CA . MET A 1 96 ? -9.987 -5.064 11.206 1.00 86.19 96 MET A CA 1
ATOM 728 C C . MET A 1 96 ? -9.320 -5.556 12.494 1.00 86.19 96 MET A C 1
ATOM 730 O O . MET A 1 96 ? -8.776 -4.752 13.252 1.00 86.19 96 MET A O 1
ATOM 734 N N . GLU A 1 97 ? -9.304 -6.875 12.701 1.00 87.19 97 GLU A N 1
ATOM 735 C CA . GLU A 1 97 ? -8.613 -7.516 13.832 1.00 87.19 97 GLU A CA 1
ATOM 736 C C . GLU A 1 97 ? -7.085 -7.424 13.710 1.00 87.19 97 GLU A C 1
ATOM 738 O O . GLU A 1 9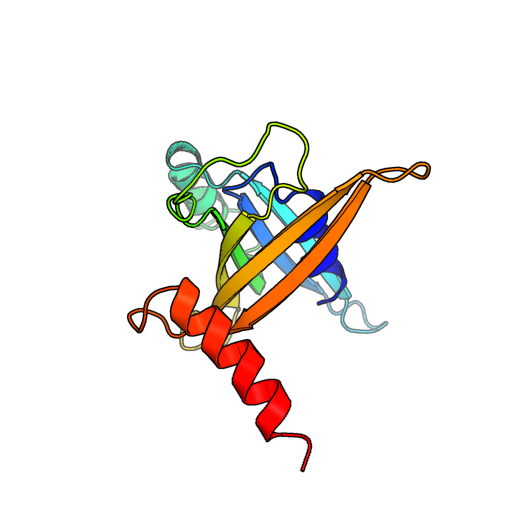7 ? -6.380 -7.289 14.708 1.00 87.19 97 GLU A O 1
ATOM 743 N N . CYS A 1 98 ? -6.569 -7.465 12.479 1.00 86.31 98 CYS A N 1
ATOM 744 C CA . CYS A 1 98 ? -5.146 -7.390 12.179 1.00 86.31 98 CYS A CA 1
ATOM 745 C C . CYS A 1 98 ? -4.874 -6.574 10.910 1.00 86.31 98 CYS A C 1
ATOM 747 O O . CYS A 1 98 ? -5.715 -6.488 10.010 1.00 86.31 98 CYS A O 1
ATOM 749 N N . ALA A 1 99 ? -3.673 -5.997 10.828 1.00 90.38 99 ALA A N 1
ATOM 750 C CA . ALA A 1 99 ? -3.224 -5.295 9.634 1.00 90.38 99 ALA A CA 1
ATOM 751 C C . ALA A 1 99 ? -3.026 -6.280 8.473 1.00 90.38 99 ALA A C 1
ATOM 753 O O . ALA A 1 99 ? -2.619 -7.426 8.663 1.00 90.38 99 ALA A O 1
ATOM 754 N N . SER A 1 100 ? -3.289 -5.824 7.250 1.00 91.06 100 SER A N 1
ATOM 755 C CA . SER A 1 100 ? -3.012 -6.588 6.032 1.00 91.06 100 SER A CA 1
ATOM 756 C C . SER A 1 100 ? -1.809 -6.013 5.296 1.00 91.06 100 SER A C 1
ATOM 758 O O . SER A 1 100 ? -1.770 -4.819 5.001 1.00 91.06 100 SER A O 1
ATOM 760 N N . CYS A 1 101 ? -0.852 -6.878 4.968 1.00 90.81 101 CYS A N 1
ATOM 761 C CA . CYS A 1 101 ? 0.330 -6.537 4.188 1.00 90.81 101 CYS A CA 1
ATOM 762 C C . CYS A 1 101 ? 0.068 -6.767 2.687 1.00 90.81 101 CYS A C 1
ATOM 764 O O . CYS A 1 101 ? -0.590 -7.737 2.300 1.00 90.81 101 CYS A O 1
ATOM 766 N N . TYR A 1 102 ? 0.604 -5.903 1.830 1.00 91.50 102 TYR A N 1
ATOM 767 C CA . TYR A 1 102 ? 0.584 -6.053 0.376 1.00 91.50 102 TYR A CA 1
ATOM 768 C C . TYR A 1 102 ? 1.945 -5.689 -0.216 1.00 91.50 102 TYR A C 1
ATOM 770 O O . TYR A 1 102 ? 2.658 -4.844 0.320 1.00 91.50 102 TYR A O 1
ATOM 778 N N . VAL A 1 103 ? 2.272 -6.298 -1.353 1.00 90.81 103 VAL A N 1
ATOM 779 C CA . VAL A 1 103 ? 3.391 -5.888 -2.202 1.00 90.81 103 VAL A CA 1
ATOM 780 C C . VAL A 1 103 ? 2.826 -5.210 -3.440 1.00 90.81 103 VAL A C 1
ATOM 782 O O . VAL A 1 103 ? 1.979 -5.776 -4.137 1.00 90.81 103 VAL A O 1
ATOM 785 N N . LEU A 1 104 ? 3.300 -3.999 -3.707 1.00 90.75 104 LEU A N 1
ATOM 786 C CA . LEU A 1 104 ? 3.017 -3.244 -4.916 1.00 90.75 104 LEU A CA 1
ATOM 787 C C . LEU A 1 104 ? 4.282 -3.211 -5.771 1.00 90.75 104 LEU A C 1
ATOM 789 O O . LEU A 1 104 ? 5.305 -2.671 -5.370 1.00 90.75 104 LEU A O 1
ATOM 793 N N . ASP A 1 105 ? 4.203 -3.778 -6.961 1.00 88.75 105 ASP A N 1
ATOM 794 C CA . ASP A 1 105 ? 5.250 -3.714 -7.972 1.00 88.75 105 ASP A CA 1
ATOM 795 C C . ASP A 1 105 ? 4.850 -2.676 -9.017 1.00 88.75 105 ASP A C 1
ATOM 797 O O . ASP A 1 105 ? 3.735 -2.723 -9.537 1.00 88.75 105 ASP A O 1
ATOM 801 N N . THR A 1 106 ? 5.726 -1.716 -9.298 1.00 87.75 106 THR A N 1
ATOM 802 C CA . THR A 1 106 ? 5.473 -0.623 -10.243 1.00 87.75 106 THR A CA 1
ATOM 803 C C . THR A 1 106 ? 6.546 -0.579 -11.313 1.00 87.75 106 THR A C 1
ATOM 805 O O . THR A 1 106 ? 7.725 -0.725 -11.012 1.00 87.75 106 THR A O 1
ATOM 808 N N . CYS A 1 107 ? 6.152 -0.297 -12.547 1.00 85.88 107 CYS A N 1
ATOM 809 C CA . CYS A 1 107 ? 7.048 -0.071 -13.670 1.00 85.88 107 CYS A CA 1
ATOM 810 C C . CYS A 1 107 ? 6.626 1.220 -14.371 1.00 85.88 107 CYS A C 1
ATOM 812 O O . CYS A 1 107 ? 5.504 1.326 -14.876 1.00 85.88 107 CYS A O 1
ATOM 814 N N . ARG A 1 108 ? 7.508 2.223 -14.365 1.00 84.31 108 ARG A N 1
ATOM 815 C CA . ARG A 1 108 ? 7.234 3.521 -14.985 1.00 84.31 108 ARG A CA 1
ATOM 816 C C . ARG A 1 108 ? 7.883 3.592 -16.358 1.00 84.31 108 ARG A C 1
ATOM 818 O O . ARG A 1 108 ? 9.103 3.583 -16.475 1.00 84.31 108 ARG A O 1
ATOM 825 N N . VAL A 1 109 ? 7.051 3.712 -17.384 1.00 84.00 109 VAL A N 1
ATOM 826 C CA . VAL A 1 109 ? 7.465 3.781 -18.785 1.00 84.00 109 VAL A CA 1
ATOM 827 C C . VAL A 1 109 ? 7.229 5.198 -19.298 1.00 84.00 109 VAL A C 1
ATOM 829 O O . VAL A 1 109 ? 6.190 5.813 -19.033 1.00 84.00 109 VAL A O 1
ATOM 832 N N . ARG A 1 110 ? 8.205 5.744 -20.028 1.00 81.12 110 ARG A N 1
ATOM 833 C CA . ARG A 1 110 ? 8.067 7.024 -20.727 1.00 81.12 110 ARG A CA 1
ATOM 834 C C . ARG A 1 110 ? 7.560 6.766 -22.145 1.00 81.12 110 ARG A C 1
ATOM 836 O O . ARG A 1 110 ? 8.113 5.938 -22.856 1.00 81.12 110 ARG A O 1
ATOM 843 N N . SER A 1 111 ? 6.530 7.495 -22.551 1.00 77.88 111 SER A N 1
ATOM 844 C CA . SER A 1 111 ? 5.969 7.484 -23.904 1.00 77.88 111 SER A CA 1
ATOM 845 C C . SER A 1 111 ? 5.965 8.897 -24.491 1.00 77.88 111 SER A C 1
ATOM 847 O O . SER A 1 111 ? 6.202 9.877 -23.779 1.00 77.88 111 SER A O 1
ATOM 849 N N . SER A 1 112 ? 5.651 9.019 -25.782 1.00 79.75 112 SER A N 1
ATOM 850 C CA . SER A 1 112 ? 5.453 10.314 -26.446 1.00 79.75 112 SER A CA 1
ATOM 851 C C . SER A 1 112 ? 4.288 11.128 -25.862 1.00 79.75 112 SER A C 1
ATOM 853 O O . SER A 1 112 ? 4.309 12.350 -25.955 1.00 79.75 112 SER A O 1
ATOM 855 N N . ALA A 1 113 ? 3.312 10.478 -25.214 1.00 79.25 113 ALA A N 1
ATOM 856 C CA . ALA A 1 113 ? 2.153 11.120 -24.585 1.00 79.25 113 ALA A CA 1
ATOM 857 C C . ALA A 1 113 ? 2.343 11.416 -23.080 1.00 79.25 113 ALA A C 1
ATOM 859 O O . ALA A 1 113 ? 1.411 11.863 -22.415 1.00 79.25 113 ALA A O 1
ATOM 860 N N . GLY A 1 114 ? 3.530 11.150 -22.523 1.00 83.12 114 GLY A N 1
ATOM 861 C CA . GLY A 1 114 ? 3.831 11.327 -21.101 1.00 83.12 114 GLY A CA 1
ATOM 862 C C . GLY A 1 114 ? 4.267 10.031 -20.419 1.00 83.12 114 GLY A C 1
ATOM 863 O O . GLY A 1 114 ? 4.792 9.117 -21.057 1.00 83.12 114 GLY A O 1
ATOM 864 N N . PHE A 1 115 ? 4.080 9.951 -19.103 1.00 79.88 115 PHE A N 1
ATOM 865 C CA . PHE A 1 115 ? 4.468 8.783 -18.310 1.00 79.88 115 PHE A CA 1
ATOM 866 C C . PHE A 1 115 ? 3.271 7.879 -18.035 1.00 79.88 115 PHE A C 1
ATOM 868 O O . PHE A 1 115 ? 2.228 8.352 -17.589 1.00 79.88 115 PHE A O 1
ATOM 875 N N . CYS A 1 116 ? 3.458 6.577 -18.229 1.00 83.06 116 CYS A N 1
ATOM 876 C CA . CYS A 1 116 ? 2.533 5.557 -17.759 1.00 83.06 116 CYS A CA 1
ATOM 877 C C . CYS A 1 116 ? 3.197 4.770 -16.627 1.00 83.06 116 CYS A C 1
ATOM 879 O O . CYS A 1 116 ? 4.362 4.386 -16.736 1.00 83.06 116 CYS A O 1
ATOM 881 N N . THR A 1 117 ? 2.461 4.526 -15.545 1.00 84.38 117 THR A N 1
ATOM 882 C CA . THR A 1 117 ? 2.911 3.639 -14.469 1.00 84.38 117 THR A CA 1
ATOM 883 C C . THR A 1 117 ? 2.052 2.386 -14.492 1.00 84.38 117 THR A C 1
ATOM 885 O O . THR A 1 117 ? 0.884 2.415 -14.101 1.00 84.38 117 THR A O 1
ATOM 888 N N . HIS A 1 118 ? 2.637 1.281 -14.943 1.00 87.25 118 HIS A N 1
ATOM 889 C CA . HIS A 1 118 ? 2.052 -0.040 -14.766 1.00 87.25 118 HIS A CA 1
ATOM 890 C C . HIS A 1 118 ? 2.267 -0.470 -13.321 1.00 87.25 118 HIS A C 1
ATOM 892 O O . HIS A 1 118 ? 3.333 -0.224 -12.756 1.00 87.25 118 HIS A O 1
ATOM 898 N N . PHE A 1 119 ? 1.272 -1.113 -12.720 1.00 88.19 119 PHE A N 1
ATOM 899 C CA . PHE A 1 119 ? 1.406 -1.609 -11.360 1.00 88.19 119 PHE A CA 1
ATOM 900 C C . PHE A 1 119 ? 0.695 -2.940 -11.166 1.00 88.19 119 PHE A C 1
ATOM 902 O O . PHE A 1 119 ? -0.268 -3.259 -11.865 1.00 88.19 119 PHE A O 1
ATOM 909 N N . CYS A 1 120 ? 1.171 -3.708 -10.195 1.00 87.25 120 CYS A N 1
ATOM 910 C CA . CYS A 1 120 ? 0.587 -4.967 -9.765 1.00 87.25 120 CYS A CA 1
ATOM 911 C C . CYS A 1 120 ? 0.596 -5.039 -8.246 1.00 87.25 120 CYS A C 1
ATOM 913 O O . CYS A 1 120 ? 1.613 -4.775 -7.615 1.00 87.25 120 CYS A O 1
ATOM 915 N N . LEU A 1 121 ? -0.550 -5.391 -7.670 1.00 88.31 121 LEU A N 1
ATOM 916 C CA . LEU A 1 121 ? -0.741 -5.493 -6.230 1.00 88.31 121 LEU A CA 1
ATOM 917 C C . LEU A 1 121 ? -1.013 -6.952 -5.863 1.00 88.31 121 LEU A C 1
ATOM 919 O O . LEU A 1 121 ? -1.922 -7.573 -6.422 1.00 88.31 121 LEU A O 1
ATOM 923 N N . ALA A 1 122 ? -0.248 -7.479 -4.915 1.00 88.38 122 ALA A N 1
ATOM 924 C CA . ALA A 1 122 ? -0.423 -8.813 -4.359 1.00 88.38 122 ALA A CA 1
ATOM 925 C C . ALA A 1 122 ? -0.567 -8.727 -2.839 1.00 88.38 122 ALA A C 1
ATOM 927 O O . ALA A 1 122 ? 0.115 -7.934 -2.192 1.00 88.38 122 ALA A O 1
ATOM 928 N N . ARG A 1 123 ? -1.453 -9.541 -2.256 1.00 89.00 123 ARG A N 1
ATOM 929 C CA . ARG A 1 123 ? -1.529 -9.681 -0.798 1.00 89.00 123 ARG A CA 1
ATOM 930 C C . ARG A 1 123 ? -0.288 -10.423 -0.315 1.00 89.00 123 ARG A C 1
ATOM 932 O O . ARG A 1 123 ? 0.059 -11.456 -0.881 1.00 89.00 123 ARG A O 1
ATOM 939 N N . ALA A 1 124 ? 0.341 -9.892 0.722 1.00 86.88 124 ALA A N 1
ATOM 940 C CA . ALA A 1 124 ? 1.538 -10.445 1.321 1.00 86.88 124 ALA A CA 1
ATOM 941 C C . ALA A 1 124 ? 1.203 -11.153 2.635 1.00 86.88 124 ALA A C 1
ATOM 943 O O . ALA A 1 124 ? 0.320 -10.718 3.382 1.00 86.88 124 ALA A O 1
ATOM 944 N N . GLN A 1 125 ? 1.930 -12.223 2.932 1.00 80.88 125 GLN A N 1
ATOM 945 C CA . GLN A 1 125 ? 1.959 -12.784 4.276 1.00 80.88 125 GLN A CA 1
ATOM 946 C C . GLN A 1 125 ? 2.992 -12.001 5.084 1.00 80.88 125 GLN A C 1
ATOM 948 O O . GLN A 1 125 ? 4.159 -11.899 4.694 1.00 80.88 125 GLN A O 1
ATOM 953 N N . CYS A 1 126 ? 2.556 -11.405 6.191 1.00 70.50 126 CYS A N 1
ATOM 954 C CA . CYS A 1 126 ? 3.473 -10.742 7.106 1.00 70.50 126 CYS A CA 1
ATOM 955 C C . CYS A 1 126 ? 4.338 -11.831 7.786 1.00 70.50 126 CYS A C 1
ATOM 957 O O . CYS A 1 126 ? 3.797 -12.848 8.217 1.00 70.50 126 CYS A O 1
ATOM 959 N N . PHE A 1 127 ? 5.660 -11.626 7.868 1.00 69.12 127 PHE A N 1
ATOM 960 C CA . PHE A 1 127 ? 6.632 -12.566 8.469 1.00 69.12 127 PHE A CA 1
ATOM 961 C C . PHE A 1 127 ? 6.789 -13.933 7.763 1.00 69.12 127 PHE A C 1
ATOM 963 O O . PHE A 1 127 ? 7.084 -14.931 8.415 1.00 69.12 127 PHE A O 1
ATOM 970 N N . GLY A 1 128 ? 6.607 -13.977 6.439 1.00 72.31 128 GLY A N 1
ATOM 971 C CA . GLY A 1 128 ? 6.773 -15.185 5.620 1.00 72.31 128 GLY A CA 1
ATOM 972 C C . GLY A 1 128 ? 7.959 -15.131 4.651 1.00 72.31 128 GLY A C 1
ATOM 973 O O . GLY A 1 128 ? 8.998 -14.539 4.939 1.00 72.31 128 GLY A O 1
ATOM 974 N N . ASP A 1 129 ? 7.772 -15.750 3.485 1.00 81.75 129 ASP A N 1
ATOM 975 C CA . ASP A 1 129 ? 8.742 -15.803 2.386 1.00 81.75 129 ASP A CA 1
ATOM 976 C C . ASP A 1 129 ? 9.265 -14.416 1.948 1.00 81.75 129 ASP A C 1
ATOM 978 O O . ASP A 1 129 ? 8.567 -13.409 2.115 1.00 81.75 129 ASP A O 1
ATOM 982 N N . PRO A 1 130 ? 10.443 -14.339 1.298 1.00 84.06 130 PRO A N 1
ATOM 983 C CA . PRO A 1 130 ? 10.945 -13.103 0.698 1.00 84.06 130 PRO A CA 1
ATOM 984 C C . PRO A 1 130 ? 9.951 -12.461 -0.281 1.00 84.06 130 PRO A C 1
ATOM 986 O O . PRO A 1 130 ? 9.190 -13.155 -0.963 1.00 84.06 130 PRO A O 1
ATOM 989 N N . VAL A 1 131 ? 9.982 -11.130 -0.392 1.00 81.62 131 VAL A N 1
ATOM 990 C CA . VAL A 1 131 ? 9.047 -10.335 -1.213 1.00 81.62 131 VAL A CA 1
ATOM 991 C C . VAL A 1 131 ? 9.033 -10.792 -2.675 1.00 81.62 131 VAL A C 1
ATOM 993 O O . VAL A 1 131 ? 7.967 -10.892 -3.288 1.00 81.62 131 VAL A O 1
ATOM 996 N N . GLU A 1 132 ? 10.195 -11.140 -3.223 1.00 80.00 132 GLU A N 1
ATOM 997 C CA . GLU A 1 132 ? 10.362 -11.641 -4.587 1.00 80.00 132 GLU A CA 1
ATOM 998 C C . GLU A 1 132 ? 9.615 -12.965 -4.791 1.00 80.00 132 GLU A C 1
ATOM 1000 O O . GLU A 1 132 ? 8.949 -13.168 -5.812 1.00 80.00 132 GLU A O 1
ATOM 1005 N N . LEU A 1 133 ? 9.689 -13.860 -3.801 1.00 80.44 133 LEU A N 1
ATOM 1006 C CA . LEU A 1 133 ? 9.021 -15.156 -3.833 1.00 80.44 133 LEU A CA 1
ATOM 1007 C C . LEU A 1 133 ? 7.505 -14.994 -3.675 1.00 80.44 133 LEU A C 1
ATOM 1009 O O . LEU A 1 133 ? 6.745 -15.627 -4.411 1.00 80.44 133 LEU A O 1
ATOM 1013 N N . GLN A 1 134 ? 7.062 -14.091 -2.796 1.00 82.62 134 GLN A N 1
ATOM 1014 C CA . GLN A 1 134 ? 5.642 -13.763 -2.640 1.00 82.62 134 GLN A CA 1
ATOM 1015 C C . GLN A 1 134 ? 5.043 -13.205 -3.937 1.00 82.62 134 GLN A C 1
ATOM 1017 O O . GLN A 1 134 ? 3.969 -13.645 -4.356 1.00 82.62 134 GLN A O 1
ATOM 1022 N N . LEU A 1 135 ? 5.755 -12.301 -4.624 1.00 81.31 135 LEU A N 1
ATOM 1023 C CA . LEU A 1 135 ? 5.348 -11.823 -5.945 1.00 81.31 135 LEU A CA 1
ATOM 1024 C C . LEU A 1 135 ? 5.268 -12.987 -6.932 1.00 81.31 135 LEU A C 1
ATOM 1026 O O . LEU A 1 135 ? 4.204 -13.211 -7.508 1.00 81.31 135 LEU A O 1
ATOM 1030 N N . ARG A 1 136 ? 6.348 -13.764 -7.103 1.00 80.25 136 ARG A N 1
ATOM 1031 C CA . ARG A 1 136 ? 6.384 -14.890 -8.054 1.00 80.25 136 ARG A CA 1
ATOM 1032 C C . ARG A 1 136 ? 5.213 -15.852 -7.845 1.00 80.25 136 ARG A C 1
ATOM 1034 O O . ARG A 1 136 ? 4.539 -16.217 -8.809 1.00 80.25 136 ARG A O 1
ATOM 1041 N N . ASN A 1 137 ? 4.936 -16.217 -6.597 1.00 80.31 137 ASN A N 1
ATOM 1042 C CA . ASN A 1 137 ? 3.853 -17.132 -6.249 1.00 80.31 137 ASN A CA 1
ATOM 1043 C C . ASN A 1 137 ? 2.471 -16.522 -6.532 1.00 80.31 137 ASN A C 1
ATOM 1045 O O . ASN A 1 137 ? 1.599 -17.209 -7.065 1.00 80.31 137 ASN A O 1
ATOM 1049 N N . ALA A 1 138 ? 2.271 -15.226 -6.269 1.00 75.50 138 ALA A N 1
ATOM 1050 C CA . ALA A 1 138 ? 1.020 -14.539 -6.595 1.00 75.50 138 ALA A CA 1
ATOM 1051 C C . ALA A 1 138 ? 0.702 -14.570 -8.104 1.00 75.50 138 ALA A C 1
ATOM 1053 O O . ALA A 1 138 ? -0.461 -14.704 -8.495 1.00 75.50 138 ALA A O 1
ATOM 1054 N N . TRP A 1 139 ? 1.726 -14.493 -8.957 1.00 67.62 139 TRP A N 1
ATOM 1055 C CA . TRP A 1 139 ? 1.578 -14.571 -10.413 1.00 67.62 139 TRP A CA 1
ATOM 1056 C C . TRP A 1 139 ? 1.315 -15.990 -10.919 1.00 67.62 139 TRP A C 1
ATOM 1058 O O . TRP A 1 139 ? 0.447 -16.187 -11.769 1.00 67.62 139 TRP A O 1
ATOM 1068 N N . LEU A 1 140 ? 2.019 -16.987 -10.379 1.00 60.56 140 LEU A N 1
ATOM 1069 C CA . LEU A 1 140 ? 1.836 -18.390 -10.765 1.00 60.56 140 LEU A CA 1
ATOM 1070 C C . LEU A 1 140 ? 0.452 -18.920 -10.361 1.00 60.56 140 LEU A C 1
ATOM 1072 O O . LEU A 1 140 ? -0.204 -19.606 -11.145 1.00 60.56 140 LEU A O 1
ATOM 1076 N N . ASN A 1 141 ? -0.053 -18.514 -9.194 1.00 57.69 141 ASN A N 1
ATOM 1077 C CA . ASN A 1 141 ? -1.389 -18.896 -8.732 1.00 57.69 141 ASN A CA 1
ATOM 1078 C C . ASN A 1 141 ? -2.517 -18.329 -9.616 1.00 57.69 141 ASN A C 1
ATOM 1080 O O . ASN A 1 141 ? -3.583 -18.933 -9.716 1.00 57.69 141 ASN A O 1
ATOM 1084 N N . ARG A 1 142 ? -2.287 -17.217 -10.332 1.00 52.75 142 ARG A N 1
ATOM 1085 C CA . ARG A 1 142 ? -3.248 -16.696 -11.324 1.00 52.75 142 ARG A CA 1
ATOM 1086 C C . ARG A 1 142 ? -3.348 -17.551 -12.591 1.00 52.75 142 ARG A C 1
ATOM 1088 O O . ARG A 1 142 ? -4.379 -17.493 -13.258 1.00 52.75 142 ARG A O 1
ATOM 1095 N N . LEU A 1 143 ? -2.317 -18.331 -12.928 1.00 48.62 143 LEU A N 1
ATOM 1096 C CA . LEU A 1 143 ? -2.347 -19.264 -14.063 1.00 48.62 143 LEU A CA 1
ATOM 1097 C C . LEU A 1 143 ? -3.022 -20.594 -13.696 1.00 48.62 143 LEU A C 1
ATOM 1099 O O . LEU A 1 143 ? -3.645 -21.217 -14.552 1.00 48.62 143 LEU A O 1
ATOM 1103 N N . ALA A 1 144 ? -2.948 -21.005 -12.427 1.00 48.91 144 ALA A N 1
ATOM 1104 C CA . ALA A 1 144 ? -3.582 -22.229 -11.938 1.00 48.91 144 ALA A CA 1
ATOM 1105 C C . ALA A 1 144 ? -5.117 -22.122 -11.824 1.00 48.91 144 ALA A C 1
ATOM 1107 O O . ALA A 1 144 ? -5.806 -23.117 -12.006 1.00 48.91 144 ALA A O 1
ATOM 1108 N N . GLY A 1 145 ? -5.660 -20.921 -11.588 1.00 46.12 145 GLY A N 1
ATOM 1109 C CA . GLY A 1 145 ? -7.109 -20.673 -11.498 1.00 46.12 145 GLY A CA 1
ATOM 1110 C C . GLY A 1 145 ? -7.841 -20.486 -12.836 1.00 46.12 145 GLY A C 1
ATOM 1111 O O . GLY A 1 145 ? -8.979 -20.028 -12.834 1.00 46.12 145 GLY A O 1
ATOM 1112 N N . ARG A 1 146 ? -7.195 -20.768 -13.978 1.00 47.25 146 ARG A N 1
ATOM 1113 C CA . ARG A 1 146 ? -7.792 -20.707 -15.331 1.00 47.25 146 ARG A CA 1
ATOM 1114 C C . ARG A 1 146 ? -7.989 -22.096 -15.964 1.00 47.25 146 ARG A C 1
ATOM 1116 O O . ARG A 1 146 ? -7.841 -22.232 -17.178 1.00 47.25 146 ARG A O 1
ATOM 1123 N N . ARG A 1 147 ? -8.272 -23.123 -15.165 1.00 39.34 147 ARG A N 1
ATOM 1124 C CA . ARG A 1 147 ? -8.686 -24.444 -15.659 1.00 39.34 147 ARG A CA 1
ATOM 1125 C C . ARG A 1 147 ? -10.066 -24.788 -15.140 1.00 39.34 147 ARG A C 1
ATOM 1127 O O . ARG A 1 147 ? -10.317 -24.467 -13.960 1.00 39.34 147 ARG A O 1
#

InterPro domains:
  IPR056706 Domain of unknown function DUF7804 [PF25089] (1-71)

Radius of gyration: 17.62 Å; chains: 1; bounding box: 52×41×49 Å

Sequence (147 aa):
MRESIAEIVRNIGEAPFLVHLFSSDDGEGERVTVRREPAAPESWPDVRRRWGPGGQRRPDGIILVERVAAAAADGGASVTEAARQVWGLVVQARGMECASCYVLDTCRVRSSAGFCTHFCLARAQCFGDPVELQLRNAWLNRLAGRR

Secondary structure (DSSP, 8-state):
-HHHHHHHHHHGGG-SEEEEEEEEE-SSSEEEEEEEEE--TTTHHHHHHHTSTTSSPPPSEEEEEEE-------S---TTS--EEEEEEEEEETT-SS-EEEEEEEEEEEETTEEEEEEEEEEEPTTSS-HHHHHHHHHHHHHHT--

Organism: Arundo donax (NCBI:txid35708)

Foldseek 3Di:
DVVVVVVCQVCVVQDQKKKFWAWDCPVVDTDIDIDMDYDPPVCVVVVVVQPDVVHDDHGQKMKGKHWDPPDPPDDDDDPDAFDWTKIKIWMDGPPDPDIWIKIKIWTWDADPVGIDIDIDIATDDPPDDDPVVSVVVRVVVVVVVPD

pLDDT: mean 79.92, std 15.24, range [37.94, 95.12]